Protein AF-A0A519RS00-F1 (afdb_monomer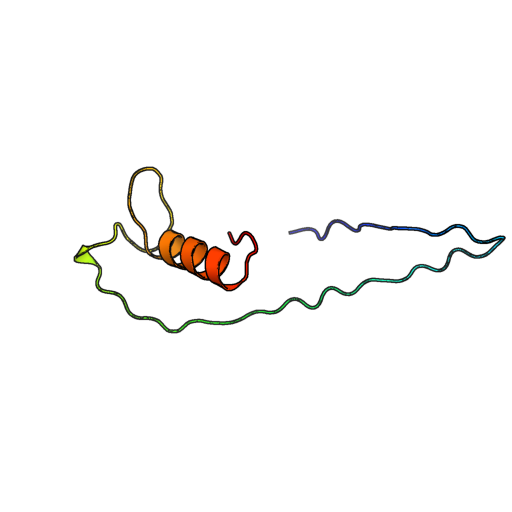_lite)

Foldseek 3Di:
DDDDDDFDFDDDPPDTDTDDDDDDDDDDDDDDDDDCPQFPEADDDPPTHHVVVVVQVVVCVVVVHHDD

Sequence (68 aa):
MGFKETNLGLNISSAKIYVKLHSKIMRYFFHIAYQGQYFSGWQKQPGVKSVQEVIEQTLSKILKSPIT

Radius of gyration: 19.94 Å; chains: 1; bounding box: 29×27×60 Å

Secondary structure (DSSP, 8-state):
------------TT---------------------GGGSS-SS-BTTB--HHHHHHHHHHHHHTS---

pLDDT: mean 80.49, std 20.06, range [36.84, 98.06]

Structure (mmCIF, N/CA/C/O backbone):
data_AF-A0A519RS00-F1
#
_entry.id   AF-A0A519RS00-F1
#
loop_
_atom_site.group_PDB
_atom_site.id
_atom_site.type_symbol
_atom_site.label_atom_id
_atom_site.label_alt_id
_atom_site.label_comp_id
_atom_site.label_asym_id
_atom_site.label_entity_id
_atom_site.label_seq_id
_atom_site.pdbx_PDB_ins_code
_atom_site.Cartn_x
_atom_site.Cartn_y
_atom_site.Cartn_z
_atom_site.occupancy
_atom_site.B_iso_or_equiv
_atom_site.auth_seq_id
_atom_site.auth_comp_id
_atom_site.auth_asym_id
_atom_site.auth_atom_id
_atom_site.pdbx_PDB_model_num
ATOM 1 N N . MET A 1 1 ? 6.860 -1.057 19.971 1.00 36.84 1 MET A N 1
ATOM 2 C CA . MET A 1 1 ? 6.154 0.177 19.566 1.00 36.84 1 MET A CA 1
ATOM 3 C C . MET A 1 1 ? 5.085 0.433 20.616 1.00 36.84 1 MET A C 1
ATOM 5 O O . MET A 1 1 ? 4.199 -0.398 20.761 1.00 36.84 1 MET A O 1
ATOM 9 N N . GLY A 1 2 ? 5.283 1.439 21.471 1.00 38.84 2 GLY A N 1
ATOM 10 C CA . GLY A 1 2 ? 4.485 1.629 22.687 1.00 38.84 2 GLY A CA 1
ATOM 11 C C . GLY A 1 2 ? 3.021 1.924 22.370 1.00 38.84 2 GLY A C 1
ATOM 12 O O . GLY A 1 2 ? 2.727 2.851 21.617 1.00 38.84 2 GLY A O 1
ATOM 13 N N . PHE A 1 3 ? 2.114 1.133 22.942 1.00 51.31 3 PHE A N 1
ATOM 14 C CA . PHE A 1 3 ? 0.689 1.440 22.947 1.00 51.31 3 PHE A CA 1
ATOM 15 C C . PHE A 1 3 ? 0.488 2.703 23.787 1.00 51.31 3 PHE A C 1
ATOM 17 O O . PHE A 1 3 ? 0.748 2.691 24.987 1.00 51.31 3 PHE A O 1
ATOM 24 N N . LYS A 1 4 ? 0.071 3.809 23.162 1.00 42.25 4 LYS A N 1
ATOM 25 C CA . LYS A 1 4 ? -0.344 4.997 23.911 1.00 42.25 4 LYS A CA 1
ATOM 26 C C . LYS A 1 4 ? -1.686 4.699 24.570 1.00 42.25 4 LYS A C 1
ATOM 28 O O . LYS A 1 4 ? -2.700 4.553 23.891 1.00 42.25 4 LYS A O 1
ATOM 33 N N . GLU A 1 5 ? -1.664 4.584 25.890 1.00 49.97 5 GLU A N 1
ATOM 34 C CA . GLU A 1 5 ? -2.850 4.456 26.728 1.00 49.97 5 GLU A CA 1
ATOM 35 C C . GLU A 1 5 ? -3.696 5.730 26.591 1.00 49.97 5 GLU A C 1
ATOM 37 O O . GLU A 1 5 ? -3.241 6.828 26.910 1.00 49.97 5 GLU A O 1
ATOM 42 N N . THR A 1 6 ? -4.918 5.607 26.074 1.00 50.00 6 THR A N 1
ATOM 43 C CA . THR A 1 6 ? -5.895 6.703 26.065 1.00 50.00 6 THR A CA 1
ATOM 44 C C . THR A 1 6 ? -6.947 6.401 27.125 1.00 50.00 6 THR A C 1
ATOM 46 O O . THR A 1 6 ? -7.791 5.526 26.959 1.00 50.00 6 THR A O 1
ATOM 49 N N . ASN A 1 7 ? -6.858 7.094 28.262 1.00 51.25 7 ASN A N 1
ATOM 50 C CA . ASN A 1 7 ? -7.809 6.970 29.363 1.00 51.25 7 ASN A CA 1
ATOM 51 C C . ASN A 1 7 ? -8.930 8.004 29.177 1.00 51.25 7 ASN A C 1
ATOM 53 O O . ASN A 1 7 ? -8.696 9.199 29.341 1.00 51.25 7 ASN A O 1
ATOM 57 N N . LEU A 1 8 ? -10.145 7.557 28.850 1.00 56.31 8 LEU A N 1
ATOM 58 C CA . LEU A 1 8 ? -11.356 8.384 28.896 1.00 56.31 8 LEU A CA 1
ATOM 59 C C . LEU A 1 8 ? -12.112 8.056 30.189 1.00 56.31 8 LEU A C 1
ATOM 61 O O . LEU A 1 8 ? -12.606 6.943 30.353 1.00 56.31 8 LEU A O 1
ATOM 65 N N . GLY A 1 9 ? -12.162 9.002 31.129 1.00 51.16 9 GLY A N 1
ATOM 66 C CA . GLY A 1 9 ? -12.876 8.847 32.398 1.00 51.16 9 GLY A CA 1
ATOM 67 C C . GLY A 1 9 ? -14.209 9.593 32.393 1.00 51.16 9 GLY A C 1
ATOM 68 O O . GLY A 1 9 ? -14.234 10.791 32.126 1.00 51.16 9 GLY A O 1
ATOM 69 N N . LEU A 1 10 ? -15.300 8.907 32.740 1.00 53.25 10 LEU A N 1
ATOM 70 C CA . LEU A 1 10 ? -16.557 9.538 33.153 1.00 53.25 10 LEU A CA 1
ATOM 71 C C . LEU A 1 10 ? -16.537 9.692 34.678 1.00 53.25 10 LEU A C 1
ATOM 73 O O . LEU A 1 10 ? -16.358 8.714 35.403 1.00 53.25 10 LEU A O 1
ATOM 77 N N . ASN A 1 11 ? -16.672 10.927 35.163 1.00 49.31 11 ASN A N 1
ATOM 78 C CA . ASN A 1 11 ? -16.716 11.227 36.591 1.00 49.31 11 ASN A CA 1
ATOM 79 C C . ASN A 1 11 ? -18.155 11.075 37.093 1.00 49.31 11 ASN A C 1
ATOM 81 O O . ASN A 1 11 ? -19.019 11.879 36.750 1.00 49.31 11 ASN A O 1
ATOM 85 N N . ILE A 1 12 ? -18.395 10.047 37.903 1.00 50.34 12 ILE A N 1
ATOM 86 C CA . ILE A 1 12 ? -19.619 9.905 38.687 1.00 50.34 12 ILE A CA 1
ATOM 87 C C . ILE A 1 12 ? -19.179 9.787 40.144 1.00 50.34 12 ILE A C 1
ATOM 89 O O . ILE A 1 12 ? -18.268 9.017 40.455 1.00 50.34 12 ILE A O 1
ATOM 93 N N . SER A 1 13 ? -19.786 10.613 40.998 1.00 56.03 13 SER A N 1
ATOM 94 C C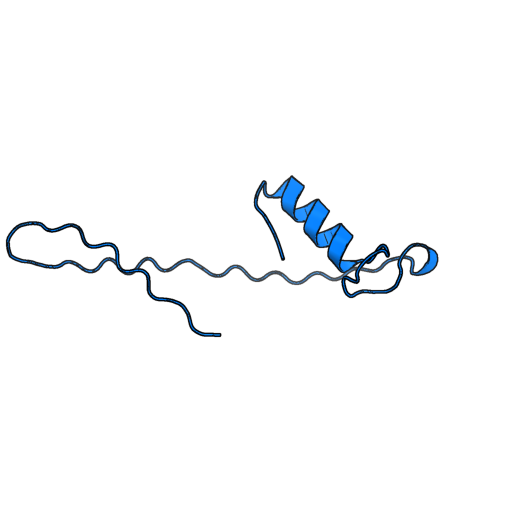A . SER A 1 13 ? -19.534 10.759 42.434 1.00 56.03 13 SER A CA 1
ATOM 95 C C . SER A 1 13 ? -18.876 9.530 43.087 1.00 56.03 13 SER A C 1
ATOM 97 O O . SER A 1 13 ? -19.498 8.488 43.272 1.00 56.03 13 SER A O 1
ATOM 99 N N . SER A 1 14 ? -17.612 9.707 43.480 1.00 54.53 14 SER A N 1
ATOM 100 C CA . SER A 1 14 ? -16.847 8.867 44.420 1.00 54.53 14 SER A CA 1
ATOM 101 C C . SER A 1 14 ? -16.277 7.516 43.949 1.00 54.53 14 SER A C 1
ATOM 103 O O . SER A 1 14 ? -15.607 6.862 44.746 1.00 54.53 14 SER A O 1
ATOM 105 N N . ALA A 1 15 ? -16.402 7.111 42.679 1.00 49.09 15 ALA A N 1
ATOM 106 C CA . ALA A 1 15 ? -15.692 5.927 42.167 1.00 49.09 15 ALA A CA 1
ATOM 107 C C . ALA A 1 15 ? -15.231 6.101 40.709 1.00 49.09 15 ALA A C 1
ATOM 109 O O . ALA A 1 15 ? -16.037 6.260 39.797 1.00 49.09 15 ALA A O 1
ATOM 110 N N . LYS A 1 16 ? -13.912 6.037 40.468 1.00 54.50 16 LYS A N 1
ATOM 111 C CA . LYS A 1 16 ? -13.344 5.995 39.109 1.00 54.50 16 LYS A CA 1
ATOM 112 C C . LYS A 1 16 ? -13.398 4.558 38.589 1.00 54.50 16 LYS A C 1
ATOM 114 O O . LYS A 1 16 ? -12.549 3.744 38.942 1.00 54.50 16 LYS A O 1
ATOM 119 N N . ILE A 1 17 ? -14.383 4.243 37.753 1.00 63.72 17 ILE A N 1
ATOM 120 C CA . ILE A 1 17 ? -14.420 2.978 37.009 1.00 63.72 17 ILE A CA 1
ATOM 121 C C . ILE A 1 17 ? -13.563 3.149 35.750 1.00 63.72 17 ILE A C 1
ATOM 123 O O . ILE A 1 17 ? -13.879 3.963 34.885 1.00 63.72 17 ILE A O 1
ATOM 127 N N . TYR A 1 18 ? -12.476 2.383 35.639 1.00 59.78 18 TYR A N 1
ATOM 128 C CA . TYR A 1 18 ? -11.671 2.317 34.419 1.00 59.78 18 TYR A CA 1
ATOM 129 C C . TYR A 1 18 ? -12.199 1.190 33.532 1.00 59.78 18 TYR A C 1
ATOM 131 O O . TYR A 1 18 ? -12.013 0.011 33.833 1.00 59.78 18 TYR A O 1
ATOM 139 N N . VAL A 1 19 ? -12.848 1.536 32.422 1.00 65.12 19 VAL A N 1
ATOM 140 C CA . VAL A 1 19 ? -13.186 0.556 31.384 1.00 65.12 19 VAL A CA 1
ATOM 141 C C . VAL A 1 19 ? -11.990 0.437 30.443 1.00 65.12 19 VAL A C 1
ATOM 143 O O . VAL A 1 19 ? -11.694 1.350 29.676 1.00 65.12 19 VAL A O 1
ATOM 146 N N . LYS A 1 20 ? -11.281 -0.696 30.494 1.00 62.41 20 LYS A N 1
ATOM 147 C CA . LYS A 1 20 ? -10.180 -0.990 29.569 1.00 62.41 20 LYS A CA 1
ATOM 148 C C . LYS A 1 20 ? -10.750 -1.450 28.226 1.00 62.41 20 LYS A C 1
ATOM 150 O O . LYS A 1 20 ? -11.091 -2.623 28.066 1.00 62.41 20 LYS A O 1
ATOM 155 N N . LEU A 1 21 ? -10.845 -0.538 27.256 1.00 62.19 21 LEU A N 1
ATOM 156 C CA . LEU A 1 21 ? -11.164 -0.895 25.872 1.00 62.19 21 LEU A CA 1
ATOM 157 C C . LEU A 1 21 ? -10.028 -1.753 25.295 1.00 62.19 21 LEU A C 1
ATOM 159 O O . LEU A 1 21 ? -8.963 -1.252 24.938 1.00 62.19 21 LEU A O 1
ATOM 163 N N . HIS A 1 22 ? -10.250 -3.061 25.193 1.00 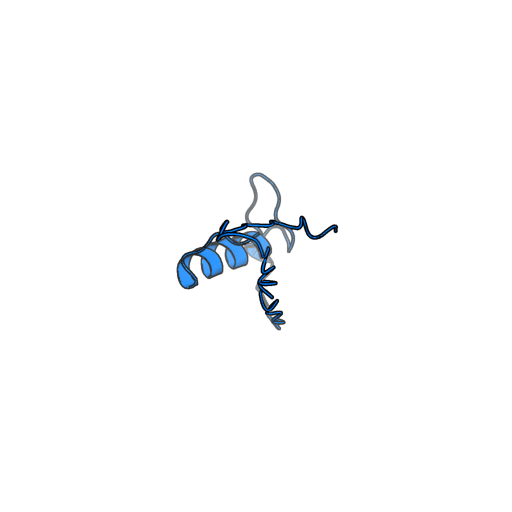59.81 22 HIS A N 1
ATOM 164 C CA . HIS A 1 22 ? -9.370 -3.936 24.427 1.00 59.81 22 HIS A CA 1
ATOM 165 C C . HIS A 1 22 ? -9.781 -3.866 22.958 1.00 59.81 22 HIS A C 1
ATOM 167 O O . HIS A 1 22 ? -10.717 -4.538 22.529 1.00 59.81 22 HIS A O 1
ATOM 173 N N . SER A 1 23 ? -9.075 -3.049 22.177 1.00 67.38 23 SER A N 1
ATOM 174 C CA . SER A 1 23 ? -9.135 -3.164 20.721 1.00 67.38 23 SER A CA 1
ATOM 175 C C . SER A 1 23 ? -8.505 -4.499 20.316 1.00 67.38 23 SER A C 1
ATOM 177 O O . SER A 1 23 ? -7.337 -4.764 20.613 1.00 67.38 23 SER A O 1
ATOM 179 N N . LYS A 1 24 ? -9.284 -5.379 19.685 1.00 75.25 24 LYS A N 1
ATOM 180 C CA . LYS A 1 24 ? -8.790 -6.667 19.192 1.00 75.25 24 LYS A CA 1
ATOM 181 C C . LYS A 1 24 ? -7.941 -6.418 17.944 1.00 75.25 24 LYS A C 1
ATOM 183 O O . LYS A 1 24 ? -8.459 -5.998 16.915 1.00 75.25 24 LYS A O 1
ATOM 188 N N . ILE A 1 25 ? -6.640 -6.693 18.023 1.00 78.94 25 ILE A N 1
ATOM 189 C CA . ILE A 1 25 ? -5.746 -6.615 16.861 1.00 78.94 25 ILE A CA 1
ATOM 190 C C . ILE A 1 25 ? -6.048 -7.799 15.938 1.00 78.94 25 ILE A C 1
ATOM 192 O O . ILE A 1 25 ? -5.853 -8.953 16.322 1.00 78.94 25 ILE A O 1
ATOM 196 N N . MET A 1 26 ? -6.502 -7.513 14.717 1.00 86.50 26 MET A N 1
ATOM 197 C CA . MET A 1 26 ? -6.734 -8.514 13.674 1.00 86.50 26 MET A CA 1
ATOM 198 C C . MET A 1 26 ? -5.529 -8.547 12.731 1.00 86.50 26 MET A C 1
ATOM 200 O O . MET A 1 26 ? -5.199 -7.537 12.114 1.00 86.50 26 MET A O 1
ATOM 204 N N . ARG A 1 27 ? -4.856 -9.699 12.632 1.00 89.12 27 ARG A N 1
ATOM 205 C CA . ARG A 1 27 ? -3.723 -9.914 11.720 1.00 89.12 27 ARG A CA 1
ATOM 206 C C . ARG A 1 27 ? -4.100 -10.963 10.689 1.00 89.12 27 ARG A C 1
ATOM 208 O O . ARG A 1 27 ? -4.512 -12.059 11.059 1.00 89.12 27 ARG A O 1
ATOM 215 N N . TYR A 1 28 ? -3.920 -10.619 9.423 1.00 90.62 28 TYR A N 1
ATOM 216 C CA . TYR A 1 28 ? -4.165 -11.496 8.287 1.00 90.62 28 TYR A CA 1
ATOM 217 C C . TYR A 1 28 ? -2.877 -11.628 7.477 1.00 90.62 28 TYR A C 1
ATOM 219 O O . TYR A 1 28 ? -2.095 -10.682 7.405 1.00 90.62 28 TYR A O 1
ATOM 227 N N . PHE A 1 29 ? -2.662 -12.799 6.883 1.00 94.50 29 PHE A N 1
ATOM 228 C CA . PHE A 1 29 ? -1.546 -13.054 5.976 1.00 94.50 29 PHE A CA 1
ATOM 229 C C . PHE A 1 29 ? -2.070 -13.219 4.555 1.00 94.50 29 PHE A C 1
ATOM 231 O O . PHE A 1 29 ? -3.098 -13.860 4.338 1.00 94.50 29 PHE A O 1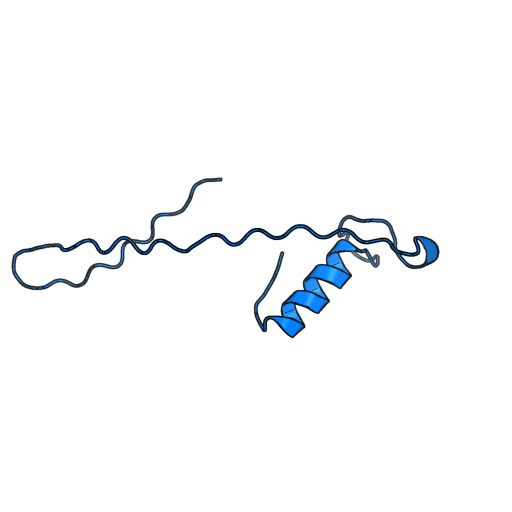
ATOM 238 N N . PHE A 1 30 ? -1.339 -12.661 3.595 1.00 90.44 30 PHE A N 1
ATOM 239 C CA . PHE A 1 30 ? -1.620 -12.820 2.178 1.00 90.44 30 PHE A CA 1
ATOM 240 C C . PHE A 1 30 ? -0.557 -13.707 1.538 1.00 90.44 30 PHE A C 1
ATOM 242 O O . PHE A 1 30 ? 0.637 -13.497 1.740 1.00 90.44 30 PHE A O 1
ATOM 249 N N . HIS A 1 31 ? -0.994 -14.658 0.720 1.00 95.31 31 HIS A N 1
ATOM 250 C CA . HIS A 1 31 ? -0.135 -15.345 -0.236 1.00 95.31 31 HIS A CA 1
ATOM 251 C C . HIS A 1 31 ? -0.516 -14.851 -1.621 1.00 95.31 31 HIS A C 1
ATOM 253 O O . HIS A 1 31 ? -1.628 -15.101 -2.083 1.00 95.31 31 HIS A O 1
ATOM 259 N N . ILE A 1 32 ? 0.380 -14.099 -2.253 1.00 95.44 32 ILE A N 1
ATOM 260 C CA . ILE A 1 32 ? 0.121 -13.489 -3.554 1.00 95.44 32 ILE A CA 1
ATOM 261 C C . ILE A 1 32 ? 1.315 -13.668 -4.479 1.00 95.44 32 ILE A C 1
ATOM 263 O O . ILE A 1 32 ? 2.465 -13.677 -4.045 1.00 95.44 32 ILE A O 1
ATOM 267 N N . ALA A 1 33 ? 1.009 -13.758 -5.768 1.00 95.44 33 ALA A N 1
ATOM 268 C CA . ALA A 1 33 ? 1.964 -13.642 -6.854 1.00 95.44 33 ALA A CA 1
ATOM 269 C C . ALA A 1 33 ? 1.586 -12.421 -7.699 1.00 95.44 33 ALA A C 1
ATOM 271 O O . ALA A 1 33 ? 0.409 -12.073 -7.810 1.00 95.44 33 ALA A O 1
ATOM 272 N N . TYR A 1 34 ? 2.579 -11.767 -8.290 1.00 94.81 34 TYR A N 1
ATOM 273 C CA . TYR A 1 34 ? 2.368 -10.619 -9.164 1.00 94.81 34 TYR A CA 1
ATOM 274 C C . TYR A 1 34 ? 3.389 -10.622 -10.302 1.00 94.81 34 TYR A C 1
ATOM 276 O O . TYR A 1 34 ? 4.495 -11.141 -10.161 1.00 94.81 34 TYR A O 1
ATOM 284 N N . GLN A 1 35 ? 3.017 -10.016 -11.429 1.00 96.19 35 GLN A N 1
ATOM 285 C CA . GLN A 1 35 ? 3.916 -9.828 -12.564 1.00 96.19 35 GLN A CA 1
ATOM 286 C C . GLN A 1 35 ? 4.804 -8.604 -12.319 1.00 96.19 35 GLN A C 1
ATOM 288 O O . GLN A 1 35 ? 4.311 -7.475 -12.306 1.00 96.19 35 GLN A O 1
ATOM 293 N N . GLY A 1 36 ? 6.110 -8.812 -12.146 1.00 95.31 36 GLY A N 1
ATOM 294 C CA . GLY A 1 36 ? 7.048 -7.750 -11.757 1.00 95.31 36 GLY A CA 1
ATOM 295 C C . GLY A 1 36 ? 7.239 -6.632 -12.790 1.00 95.31 36 GLY A C 1
ATOM 296 O O . GLY A 1 36 ? 7.616 -5.532 -12.416 1.00 95.31 36 GLY A O 1
ATOM 297 N N . GLN A 1 37 ? 6.931 -6.868 -14.070 1.00 96.75 37 GLN A N 1
ATOM 298 C CA . GLN A 1 37 ? 7.195 -5.919 -15.165 1.00 96.75 37 GLN A CA 1
ATOM 299 C C . GLN A 1 37 ? 6.520 -4.544 -14.997 1.00 96.75 37 GLN A C 1
ATOM 301 O O . GLN A 1 37 ? 7.015 -3.548 -15.518 1.00 96.75 37 GLN A O 1
ATOM 306 N N . TYR A 1 38 ? 5.397 -4.474 -14.281 1.00 95.50 38 TYR A N 1
ATOM 307 C CA . TYR A 1 38 ? 4.597 -3.249 -14.146 1.00 95.50 38 TYR A CA 1
ATOM 308 C C . TYR A 1 38 ? 4.802 -2.511 -12.819 1.00 95.50 38 TYR A C 1
ATOM 310 O O . TYR A 1 38 ? 4.085 -1.547 -12.537 1.00 95.50 38 TYR A O 1
ATOM 318 N N . PHE A 1 39 ? 5.736 -2.977 -11.988 1.00 97.44 39 PHE A N 1
ATOM 319 C CA . PHE A 1 39 ? 5.949 -2.469 -10.638 1.00 97.44 39 PHE A CA 1
ATOM 320 C C . PHE A 1 39 ? 7.441 -2.346 -10.342 1.00 97.44 39 PHE A C 1
ATOM 322 O O . PHE A 1 39 ? 8.232 -3.235 -10.644 1.00 97.44 39 PHE A O 1
ATOM 329 N N . SER A 1 40 ? 7.826 -1.277 -9.660 1.00 97.12 40 SER A N 1
ATOM 330 C CA . SER A 1 40 ? 9.196 -1.022 -9.210 1.00 97.12 40 SER A CA 1
ATOM 331 C C . SER A 1 40 ? 9.500 -1.739 -7.887 1.00 97.12 40 SER A C 1
ATOM 333 O O . SER A 1 40 ? 10.049 -1.158 -6.957 1.00 97.12 40 SER A O 1
ATOM 335 N N . GLY A 1 41 ? 9.123 -3.018 -7.798 1.00 95.88 41 GLY A N 1
ATOM 336 C CA . GLY A 1 41 ? 9.323 -3.859 -6.618 1.00 95.88 41 GLY A CA 1
ATOM 337 C C . GLY A 1 41 ? 8.170 -3.845 -5.607 1.00 95.88 41 GLY A C 1
ATOM 338 O O . GLY A 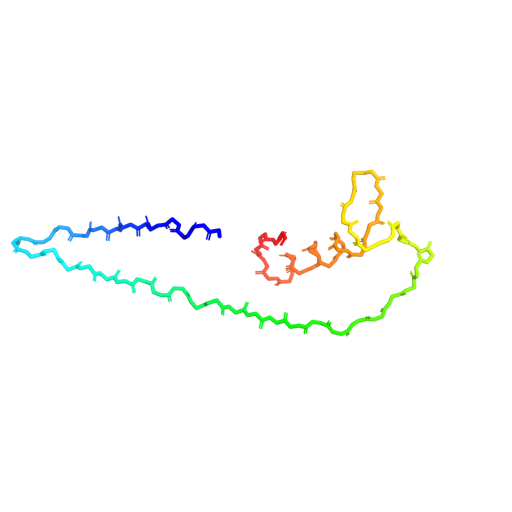1 41 ? 7.051 -3.409 -5.890 1.00 95.88 41 GLY A O 1
ATOM 339 N N . TRP A 1 42 ? 8.450 -4.404 -4.426 1.00 96.88 42 TRP A N 1
ATOM 340 C CA . TRP A 1 42 ? 7.453 -4.614 -3.374 1.00 96.88 42 TRP A CA 1
ATOM 341 C C . TRP A 1 42 ? 7.157 -3.344 -2.575 1.00 96.88 42 TRP A C 1
ATOM 343 O O . TRP A 1 42 ? 6.007 -2.919 -2.501 1.00 96.88 42 TRP A O 1
ATOM 353 N N . GLN A 1 43 ? 8.202 -2.749 -1.996 1.00 97.31 43 GLN A N 1
ATOM 354 C CA . GLN A 1 43 ? 8.103 -1.634 -1.058 1.00 97.31 43 GLN A CA 1
ATOM 355 C C . GLN A 1 43 ? 7.645 -0.349 -1.751 1.00 97.31 43 GLN A C 1
ATOM 357 O O . GLN A 1 43 ? 8.104 -0.028 -2.848 1.00 97.31 43 GLN A O 1
ATOM 362 N N . LYS A 1 44 ? 6.809 0.435 -1.068 1.00 96.81 44 LYS A N 1
ATOM 363 C CA . LYS A 1 44 ? 6.435 1.780 -1.514 1.00 96.81 44 LYS A CA 1
ATOM 364 C C . LYS A 1 44 ? 7.635 2.727 -1.564 1.00 96.81 44 LYS A C 1
ATOM 366 O O . LYS A 1 44 ? 8.376 2.849 -0.590 1.00 96.81 44 LYS A O 1
ATOM 371 N N . GLN A 1 45 ? 7.787 3.426 -2.688 1.00 95.38 45 GLN A N 1
ATOM 372 C CA . GLN A 1 45 ? 8.829 4.427 -2.919 1.00 95.38 45 GLN A CA 1
ATOM 373 C C . GLN A 1 45 ? 8.243 5.660 -3.631 1.00 95.38 45 GLN A C 1
ATOM 375 O O . GLN A 1 45 ? 7.255 5.531 -4.354 1.00 95.38 45 GLN A O 1
ATOM 380 N N . PRO A 1 46 ? 8.812 6.862 -3.443 1.00 96.06 46 PRO A N 1
ATOM 381 C CA . PRO A 1 46 ? 8.321 8.070 -4.101 1.00 96.06 46 PRO A CA 1
ATOM 382 C C . PRO A 1 46 ? 8.422 8.000 -5.631 1.00 96.06 46 PRO A C 1
ATOM 384 O O . PRO A 1 46 ? 9.450 7.605 -6.172 1.00 96.06 46 PRO A O 1
ATOM 387 N N . GLY A 1 47 ? 7.373 8.445 -6.327 1.00 94.88 47 GLY A N 1
ATOM 388 C CA . GLY A 1 47 ? 7.397 8.666 -7.780 1.00 94.88 47 GLY A CA 1
ATOM 389 C C . GLY A 1 47 ? 7.365 7.408 -8.654 1.00 94.88 47 GLY A C 1
ATOM 390 O O . GLY A 1 47 ? 7.390 7.532 -9.876 1.00 94.88 47 GLY A O 1
ATOM 391 N N . VAL A 1 48 ? 7.277 6.212 -8.064 1.00 96.38 48 VAL A N 1
ATOM 392 C CA . VAL A 1 48 ? 7.223 4.938 -8.791 1.00 96.38 48 VAL A CA 1
ATOM 393 C C . VAL A 1 48 ? 6.114 4.041 -8.252 1.00 96.38 48 VAL A C 1
ATOM 395 O O . VAL A 1 48 ? 5.812 4.045 -7.062 1.00 96.38 48 VAL A O 1
ATOM 398 N N . LYS A 1 49 ? 5.508 3.241 -9.133 1.00 96.94 49 LYS A N 1
ATOM 399 C CA . LYS A 1 49 ? 4.418 2.334 -8.762 1.00 96.94 49 LYS A CA 1
ATOM 400 C C . LYS A 1 49 ? 4.975 1.081 -8.087 1.00 9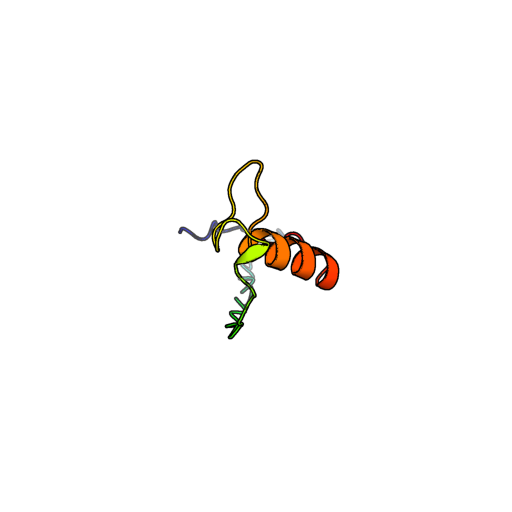6.94 49 LYS A C 1
ATOM 402 O O . LYS A 1 49 ? 5.798 0.386 -8.677 1.00 96.94 49 LYS A O 1
ATOM 407 N N . SER A 1 50 ? 4.481 0.749 -6.897 1.00 98.06 50 SER A N 1
ATOM 408 C CA . SER A 1 50 ? 4.900 -0.437 -6.126 1.00 98.06 50 SER A CA 1
ATOM 409 C C . SER A 1 50 ? 3.733 -1.378 -5.818 1.00 98.06 50 SER A C 1
ATOM 411 O O . SER A 1 50 ? 2.565 -0.992 -5.909 1.00 98.06 50 SER A O 1
ATOM 413 N N . VAL A 1 51 ? 4.039 -2.624 -5.446 1.00 97.50 51 VAL A N 1
ATOM 414 C CA . VAL A 1 51 ? 3.010 -3.610 -5.074 1.00 97.50 51 VAL A CA 1
ATOM 415 C C . VAL A 1 51 ? 2.328 -3.238 -3.756 1.00 97.50 51 VAL A C 1
ATOM 417 O O . VAL A 1 51 ? 1.098 -3.237 -3.694 1.00 97.50 51 VAL A O 1
ATOM 420 N N . GLN A 1 52 ? 3.102 -2.868 -2.729 1.00 97.06 52 GLN A N 1
ATOM 421 C CA . GLN A 1 52 ? 2.573 -2.466 -1.423 1.00 97.06 52 GLN A CA 1
ATOM 422 C C . GLN A 1 52 ? 1.594 -1.295 -1.553 1.00 97.06 52 GLN A C 1
ATOM 424 O O . GLN A 1 52 ? 0.488 -1.363 -1.024 1.00 97.06 52 GLN A O 1
ATOM 429 N N . GLU A 1 53 ? 1.956 -0.259 -2.312 1.00 97.19 53 GLU A N 1
ATOM 430 C CA . GLU A 1 53 ? 1.093 0.908 -2.504 1.00 97.19 53 GLU A CA 1
ATOM 431 C C . GLU A 1 53 ? -0.259 0.540 -3.128 1.00 97.19 53 GLU A C 1
ATOM 433 O O . GLU A 1 53 ? -1.301 1.020 -2.681 1.00 97.19 53 GLU A O 1
ATOM 438 N N . VAL A 1 54 ? -0.270 -0.325 -4.147 1.00 96.56 54 VAL A N 1
ATOM 439 C CA . VAL A 1 54 ? -1.523 -0.742 -4.792 1.00 96.56 54 VAL A CA 1
ATOM 440 C C . VAL A 1 54 ? -2.395 -1.550 -3.835 1.00 96.56 54 VAL A C 1
ATOM 442 O O . VAL A 1 54 ? -3.612 -1.350 -3.810 1.00 96.56 54 VAL A O 1
ATOM 445 N N . ILE A 1 55 ? -1.796 -2.425 -3.023 1.00 96.50 55 ILE A N 1
ATOM 446 C CA . ILE A 1 55 ? -2.518 -3.190 -2.001 1.00 96.50 55 ILE A CA 1
ATOM 447 C C . ILE A 1 55 ? -3.120 -2.243 -0.956 1.00 96.50 55 ILE A C 1
ATOM 449 O O . ILE A 1 55 ? -4.323 -2.314 -0.707 1.00 96.50 55 ILE A O 1
ATOM 453 N N . GLU A 1 56 ? -2.333 -1.317 -0.404 1.00 96.19 56 GLU A N 1
ATOM 454 C CA . GLU A 1 56 ? -2.790 -0.319 0.576 1.00 96.19 56 GLU A CA 1
ATOM 455 C C . GLU A 1 56 ? -3.939 0.537 0.035 1.00 96.19 56 GLU A C 1
ATOM 457 O O . GLU A 1 56 ? -4.972 0.680 0.693 1.00 96.19 56 GLU A O 1
ATOM 462 N N . GLN A 1 57 ? -3.798 1.078 -1.180 1.00 96.69 57 GLN A N 1
ATOM 463 C CA . GLN A 1 57 ? -4.831 1.900 -1.816 1.00 96.69 57 GLN A CA 1
ATOM 464 C C . GLN A 1 57 ? -6.114 1.103 -2.070 1.00 96.69 57 GLN A C 1
ATOM 466 O O . GLN A 1 57 ? -7.218 1.618 -1.880 1.00 96.69 57 GLN A O 1
ATOM 471 N N . THR A 1 58 ? -5.987 -0.154 -2.500 1.00 96.38 58 THR A N 1
ATOM 472 C CA . THR A 1 58 ? -7.136 -1.021 -2.787 1.00 96.38 58 THR A CA 1
ATOM 473 C C . THR A 1 58 ? -7.865 -1.402 -1.505 1.00 96.38 58 THR A C 1
ATOM 475 O O . THR A 1 58 ? -9.080 -1.226 -1.413 1.00 96.38 58 THR A O 1
ATOM 478 N N . LEU A 1 59 ? -7.137 -1.853 -0.484 1.00 95.75 59 LEU A N 1
ATOM 479 C CA . LEU A 1 59 ? -7.723 -2.209 0.803 1.00 95.75 59 LEU A CA 1
ATOM 480 C C . LEU A 1 59 ? -8.323 -0.986 1.506 1.00 95.75 59 LEU A C 1
ATOM 482 O O . LEU A 1 59 ? -9.404 -1.104 2.078 1.00 95.75 59 LEU A O 1
ATOM 486 N N . SER A 1 60 ? -7.705 0.194 1.391 1.00 97.25 60 SER A N 1
ATOM 487 C CA . SER A 1 60 ? -8.273 1.430 1.947 1.00 97.25 60 SER A CA 1
ATOM 488 C C . SER A 1 60 ? -9.641 1.758 1.342 1.00 97.25 60 SER A C 1
ATOM 490 O O . SER A 1 60 ? -10.559 2.164 2.055 1.00 97.25 60 SER A O 1
ATOM 492 N N . LYS A 1 61 ? -9.815 1.531 0.030 1.00 97.00 61 LYS A N 1
ATOM 493 C CA . LYS A 1 61 ? -11.108 1.704 -0.657 1.00 97.00 61 LYS A CA 1
ATOM 494 C C . LYS A 1 61 ? -12.140 0.672 -0.204 1.00 97.00 61 LYS A C 1
ATOM 496 O O . LYS A 1 61 ? -13.287 1.035 0.037 1.00 97.00 61 LYS A O 1
ATOM 501 N N . ILE A 1 62 ? -11.737 -0.594 -0.081 1.00 96.81 62 ILE A N 1
ATOM 502 C CA . ILE A 1 62 ? -12.629 -1.694 0.317 1.00 96.81 62 ILE A CA 1
ATOM 503 C C . ILE A 1 62 ? -13.099 -1.518 1.766 1.00 96.81 62 ILE A C 1
ATOM 505 O O . ILE A 1 62 ? -14.293 -1.616 2.043 1.00 96.81 62 ILE A O 1
ATOM 509 N N . LEU A 1 63 ? -12.174 -1.229 2.683 1.00 94.69 63 LEU A N 1
ATOM 510 C CA . LEU A 1 63 ? -12.457 -1.102 4.116 1.00 94.69 63 LEU A CA 1
ATOM 511 C C . LEU A 1 63 ? -12.988 0.283 4.510 1.00 94.69 63 LEU A C 1
ATOM 513 O O . LEU A 1 63 ? -13.450 0.454 5.634 1.00 94.69 63 LEU A O 1
ATOM 517 N N . LYS A 1 64 ? -12.953 1.260 3.592 1.00 96.25 64 LYS A N 1
ATOM 518 C CA . LYS A 1 64 ? -13.345 2.662 3.830 1.00 96.25 64 LYS A CA 1
ATOM 519 C C . LYS A 1 64 ? -12.591 3.296 5.006 1.00 96.25 64 LYS A C 1
ATOM 521 O O . LYS A 1 64 ? -13.126 4.136 5.725 1.00 96.25 64 LYS A O 1
ATOM 526 N N . SER A 1 65 ? -11.339 2.893 5.190 1.00 93.25 65 SER A N 1
ATOM 527 C CA . SER A 1 65 ? -10.454 3.359 6.255 1.00 93.25 65 SER A CA 1
ATOM 528 C C . SER A 1 65 ? -9.026 3.468 5.725 1.00 93.25 65 SER A C 1
ATOM 530 O O . SER A 1 65 ? -8.641 2.633 4.909 1.00 93.25 65 SER A O 1
ATOM 532 N N . PRO A 1 66 ? -8.217 4.436 6.177 1.00 91.31 66 PRO A N 1
ATOM 533 C CA . PRO A 1 66 ? -6.817 4.527 5.770 1.00 91.31 66 PRO A CA 1
ATOM 534 C C . PRO A 1 66 ? -6.008 3.310 6.244 1.00 91.31 66 PRO A C 1
ATOM 536 O O . PRO A 1 66 ? -6.178 2.849 7.373 1.00 91.31 66 PRO A O 1
ATOM 539 N N . ILE A 1 67 ? -5.127 2.809 5.375 1.00 90.00 67 ILE A N 1
ATOM 540 C CA . ILE A 1 67 ? -4.197 1.697 5.632 1.00 90.00 67 ILE A CA 1
ATOM 541 C C . ILE A 1 67 ? -2.779 2.133 5.248 1.00 90.00 67 ILE A C 1
ATOM 543 O O . ILE A 1 67 ? -2.607 2.903 4.301 1.00 90.00 67 ILE A O 1
ATOM 547 N N . THR A 1 68 ? -1.790 1.650 6.000 1.00 82.12 68 THR A N 1
ATOM 548 C CA . THR A 1 68 ? -0.356 1.981 5.915 1.00 82.12 68 THR A CA 1
ATOM 549 C C . THR A 1 68 ? 0.513 0.760 6.148 1.00 82.12 68 THR A C 1
ATOM 551 O O . THR A 1 68 ? 0.005 -0.158 6.835 1.00 82.12 68 THR A O 1
#